Protein AF-A0A3Q0IV82-F1 (afdb_monomer_lite)

Secondary structure (DSSP, 8-state):
-HHHHHHHS-HHHHHHTTTTTS-HHHHHHHHHHHTTPPPP--BTTB-HHHHHHHHHHHHHHHHHTSTTHHHHS--S-HHHHHHHHHHHTT-

Foldseek 3Di:
DVVVCVVQDPPVLLVVQVPPNDDPQSSLQVLCVQLVHHQQDDDPVADPVRSVVVSSVSSVVSSVVPDSCCVRVPPDDPVRVVVVVVVVVVD

Sequence (91 aa):
MQELLSLLIDEESLTAYGWPHTPVETVIQSVISQCGHMPATESEEMSFADSLRENAKLLFSVVTDDAAIKQLLNNQTVDQVILHMLRLAKS

Radius of gyration: 15.94 Å; chains: 1; bounding box: 33×25×54 Å

pLDDT: mean 71.83, std 13.01, range [45.34, 90.0]

Organism: Diaphorina citri (NCBI:txid121845)

Structure (mmCIF, N/CA/C/O backbone):
data_AF-A0A3Q0IV82-F1
#
_entry.id   AF-A0A3Q0IV82-F1
#
loop_
_atom_site.group_PDB
_atom_site.id
_atom_site.type_symbol
_atom_site.label_atom_id
_atom_site.label_alt_id
_atom_site.label_comp_id
_atom_site.label_asym_id
_atom_site.label_entity_id
_atom_site.label_seq_id
_atom_site.pdbx_PDB_ins_code
_atom_site.Cartn_x
_atom_site.Cartn_y
_atom_site.Cartn_z
_atom_site.occupancy
_atom_site.B_iso_or_equiv
_atom_site.auth_seq_id
_atom_site.auth_comp_id
_atom_site.auth_asym_id
_atom_site.au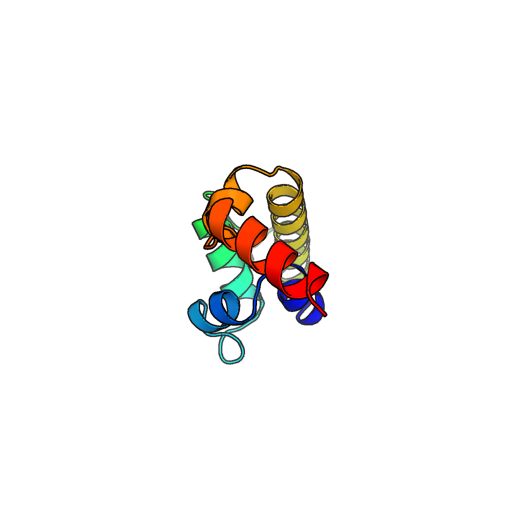th_atom_id
_atom_site.pdbx_PDB_model_num
ATOM 1 N N . MET A 1 1 ? 11.566 2.501 4.528 1.00 57.72 1 MET A N 1
ATOM 2 C CA . MET A 1 1 ? 10.308 1.942 3.976 1.00 57.72 1 MET A CA 1
ATOM 3 C C . MET A 1 1 ? 9.545 1.108 5.001 1.00 57.72 1 MET A C 1
ATOM 5 O O . MET A 1 1 ? 8.349 1.308 5.108 1.00 57.72 1 MET A O 1
ATOM 9 N N . GLN A 1 2 ? 10.202 0.251 5.794 1.00 64.19 2 GLN A N 1
ATOM 10 C CA . GLN A 1 2 ? 9.545 -0.445 6.916 1.00 64.19 2 GLN A CA 1
ATOM 11 C C . GLN A 1 2 ? 8.861 0.521 7.896 1.00 64.19 2 GLN A C 1
ATOM 13 O O . GLN A 1 2 ? 7.681 0.368 8.175 1.00 64.19 2 GLN A O 1
ATOM 18 N N . GLU A 1 3 ? 9.572 1.572 8.317 1.00 65.31 3 GLU A N 1
ATOM 19 C CA . GLU A 1 3 ? 9.020 2.607 9.206 1.00 65.31 3 GLU A CA 1
ATOM 20 C C . GLU A 1 3 ? 7.799 3.322 8.611 1.00 65.31 3 GLU A C 1
ATOM 22 O O . GLU A 1 3 ? 6.882 3.696 9.332 1.00 65.31 3 GLU A O 1
ATOM 27 N N . LEU A 1 4 ? 7.758 3.475 7.282 1.00 63.38 4 LEU A N 1
ATOM 28 C CA . LEU A 1 4 ? 6.627 4.093 6.597 1.00 63.38 4 LEU A CA 1
ATOM 29 C C . LEU A 1 4 ? 5.378 3.209 6.692 1.00 63.38 4 LEU A C 1
ATOM 31 O O . LEU A 1 4 ? 4.297 3.723 6.935 1.00 63.38 4 LEU A O 1
ATOM 35 N N . LEU A 1 5 ? 5.516 1.888 6.558 1.00 65.38 5 LEU A N 1
ATOM 36 C CA . LEU A 1 5 ? 4.380 0.980 6.722 1.00 65.38 5 LEU A CA 1
ATOM 37 C C . LEU A 1 5 ? 3.834 0.999 8.145 1.00 65.38 5 LEU A C 1
ATOM 39 O O . LEU A 1 5 ? 2.628 1.118 8.306 1.00 65.38 5 LEU A O 1
ATOM 43 N N . SER A 1 6 ? 4.703 0.979 9.159 1.00 66.00 6 SER A N 1
ATOM 44 C CA . SER A 1 6 ? 4.272 1.092 10.560 1.00 66.00 6 SER A CA 1
ATOM 45 C C . SER A 1 6 ? 3.662 2.453 10.914 1.00 66.00 6 SER A C 1
ATOM 47 O O . SER A 1 6 ? 2.996 2.574 11.935 1.00 66.00 6 SER A O 1
ATOM 49 N N . LEU A 1 7 ? 3.909 3.489 10.103 1.00 64.31 7 LEU A N 1
ATOM 50 C CA . LEU A 1 7 ? 3.288 4.808 10.258 1.00 64.31 7 LEU A CA 1
ATOM 51 C C . LEU A 1 7 ? 1.916 4.902 9.575 1.00 64.31 7 LEU A C 1
ATOM 53 O O . LEU A 1 7 ? 1.101 5.725 9.981 1.00 64.31 7 LEU A O 1
ATOM 57 N N . LEU A 1 8 ? 1.680 4.111 8.525 1.00 64.38 8 LEU A N 1
ATOM 58 C CA . LEU A 1 8 ? 0.484 4.206 7.680 1.00 64.38 8 LEU A CA 1
ATOM 59 C C . LEU A 1 8 ? -0.542 3.097 7.942 1.00 64.38 8 LEU A C 1
ATOM 61 O O . LEU A 1 8 ? -1.715 3.268 7.618 1.00 64.38 8 LEU A O 1
ATOM 65 N N . ILE A 1 9 ? -0.101 1.961 8.477 1.00 70.19 9 ILE A N 1
ATOM 66 C CA . ILE A 1 9 ? -0.895 0.746 8.650 1.00 70.19 9 ILE A CA 1
ATOM 67 C C . ILE A 1 9 ? -0.656 0.237 10.069 1.00 70.19 9 ILE A C 1
ATOM 69 O O . ILE A 1 9 ? 0.486 0.177 10.529 1.00 70.19 9 ILE A O 1
ATOM 73 N N . ASP A 1 10 ? -1.730 -0.115 10.769 1.00 69.69 10 ASP A N 1
ATOM 74 C CA . ASP A 1 10 ? -1.632 -0.676 12.110 1.00 69.69 10 ASP A CA 1
ATOM 75 C C . ASP A 1 10 ? -0.993 -2.077 12.101 1.00 69.69 10 ASP A C 1
ATOM 77 O O . ASP A 1 10 ? -0.930 -2.775 11.085 1.00 69.69 10 ASP A O 1
ATOM 81 N N . GLU A 1 11 ? -0.497 -2.489 13.264 1.00 73.25 11 GLU A N 1
ATOM 82 C CA . GLU A 1 11 ? 0.235 -3.745 13.419 1.00 73.25 11 GLU A CA 1
ATOM 83 C C . GLU A 1 11 ? -0.632 -4.984 13.135 1.00 73.25 11 GLU A C 1
ATOM 85 O O . GLU A 1 11 ? -0.133 -5.947 12.551 1.00 73.25 11 GLU A O 1
ATOM 90 N N . GLU A 1 12 ? -1.927 -4.966 13.474 1.00 73.00 12 GLU A N 1
ATOM 91 C CA . GLU A 1 12 ? -2.845 -6.088 13.228 1.00 73.00 12 GLU A CA 1
ATOM 92 C C . GLU A 1 12 ? -3.046 -6.295 11.721 1.00 73.00 12 GLU A C 1
ATOM 94 O O . GLU A 1 12 ? -2.860 -7.406 11.213 1.00 73.00 12 GLU A O 1
ATOM 99 N N . SER A 1 13 ? -3.309 -5.209 10.991 1.00 72.94 13 SER A N 1
ATOM 100 C CA . SER A 1 13 ? -3.416 -5.208 9.532 1.00 72.94 13 SER A CA 1
ATOM 101 C C . SER A 1 13 ? -2.114 -5.655 8.864 1.00 72.94 13 SER A C 1
ATOM 103 O O . SER A 1 13 ? -2.135 -6.515 7.983 1.00 72.94 13 SER A O 1
ATOM 105 N N . LEU A 1 14 ? -0.954 -5.149 9.300 1.00 73.75 14 LEU A N 1
ATOM 106 C CA . LEU A 1 14 ? 0.348 -5.582 8.771 1.00 73.75 14 LEU A CA 1
ATOM 107 C C . LEU A 1 14 ? 0.587 -7.081 8.983 1.00 73.75 14 LEU A C 1
ATOM 109 O O . LEU A 1 14 ? 1.066 -7.770 8.078 1.00 73.75 14 LEU A O 1
ATOM 113 N N . THR A 1 15 ? 0.216 -7.596 10.154 1.00 82.44 15 THR A N 1
ATOM 114 C CA . THR A 1 15 ? 0.344 -9.022 10.475 1.00 82.44 15 THR A CA 1
ATOM 115 C C . THR A 1 15 ? -0.576 -9.872 9.596 1.00 82.44 15 THR A C 1
ATOM 117 O O . THR A 1 15 ? -0.159 -10.929 9.120 1.00 82.44 15 THR A O 1
ATOM 120 N N . ALA A 1 16 ? -1.790 -9.395 9.297 1.00 81.06 16 ALA A N 1
ATOM 121 C CA . ALA A 1 16 ? -2.705 -10.054 8.362 1.00 81.06 16 ALA A CA 1
ATOM 122 C C . ALA A 1 16 ? -2.125 -10.157 6.936 1.00 81.06 16 ALA A C 1
ATOM 124 O O . ALA A 1 16 ? -2.397 -11.126 6.228 1.00 81.06 16 ALA A O 1
ATOM 125 N N . TYR A 1 17 ? -1.260 -9.216 6.546 1.00 80.56 17 TYR A N 1
ATOM 126 C CA . TYR A 1 17 ? -0.491 -9.256 5.297 1.00 80.56 17 TYR A CA 1
ATOM 127 C C . TYR A 1 17 ? 0.805 -10.080 5.367 1.00 80.56 17 TYR A C 1
ATOM 129 O O . TYR A 1 17 ? 1.581 -10.106 4.411 1.00 80.56 17 TYR A O 1
ATOM 137 N N . GLY A 1 18 ? 1.058 -10.766 6.482 1.00 82.50 18 GLY A N 1
ATOM 138 C CA . GLY A 1 18 ? 2.228 -11.620 6.665 1.00 82.50 18 GLY A CA 1
ATOM 139 C C . GLY A 1 18 ? 3.513 -10.861 7.004 1.00 82.50 18 GLY A C 1
ATOM 140 O O . GLY A 1 18 ? 4.600 -11.439 6.908 1.00 82.50 18 GLY A O 1
ATOM 141 N N . TRP A 1 19 ? 3.428 -9.586 7.394 1.00 83.06 19 TRP A N 1
ATOM 142 C CA . TRP A 1 19 ? 4.555 -8.860 7.983 1.00 83.06 19 TRP A CA 1
ATOM 143 C C . TRP A 1 19 ? 4.944 -9.484 9.339 1.00 83.06 19 TRP A C 1
ATOM 145 O O . TRP A 1 19 ? 4.050 -9.893 10.079 1.00 83.06 19 TRP A O 1
ATOM 155 N N . PRO A 1 20 ? 6.238 -9.577 9.712 1.00 86.12 20 PRO A N 1
ATOM 156 C CA . PRO A 1 20 ? 7.446 -9.159 8.989 1.00 86.12 20 PRO A CA 1
ATOM 157 C C . PRO A 1 20 ? 8.080 -10.255 8.114 1.00 86.12 20 PRO A C 1
ATOM 159 O O . PRO A 1 20 ? 9.174 -10.069 7.587 1.00 86.12 20 PRO A O 1
ATOM 162 N N . HIS A 1 21 ? 7.434 -11.414 7.975 1.00 88.12 21 HIS A N 1
ATOM 163 C CA . HIS A 1 21 ? 7.976 -12.556 7.228 1.00 88.12 21 HIS A CA 1
ATOM 164 C C . HIS A 1 21 ? 7.820 -12.423 5.706 1.00 88.12 21 HIS A C 1
ATOM 166 O O . HIS A 1 21 ? 8.487 -13.127 4.950 1.00 88.12 21 HIS A O 1
ATOM 172 N N . THR A 1 22 ? 6.956 -11.511 5.268 1.00 85.00 22 THR A N 1
ATOM 173 C CA . THR A 1 22 ? 6.678 -11.203 3.865 1.00 85.00 22 THR A CA 1
ATOM 174 C C . THR A 1 22 ? 7.467 -9.966 3.427 1.00 85.00 22 THR A C 1
ATOM 176 O O . THR A 1 22 ? 7.557 -9.002 4.196 1.00 85.00 22 THR A O 1
ATOM 179 N N . PRO A 1 23 ? 8.033 -9.943 2.203 1.00 85.50 23 PRO A N 1
ATOM 180 C CA . PRO A 1 23 ? 8.729 -8.771 1.692 1.00 85.50 23 PRO A CA 1
ATOM 181 C C . PRO A 1 23 ? 7.852 -7.520 1.726 1.00 85.50 23 PRO A C 1
ATOM 183 O O . PRO A 1 23 ? 6.670 -7.545 1.388 1.00 85.50 23 PRO A O 1
ATOM 186 N N . VAL A 1 24 ? 8.475 -6.399 2.086 1.00 80.56 24 VAL A N 1
ATOM 187 C CA . VAL A 1 24 ? 7.825 -5.085 2.193 1.00 80.56 24 VAL A CA 1
ATOM 188 C C . VAL A 1 24 ? 7.088 -4.688 0.907 1.00 80.56 24 VAL A C 1
ATOM 190 O O . VAL A 1 24 ? 6.012 -4.106 0.965 1.00 80.56 24 VAL A O 1
ATOM 193 N N . GLU A 1 25 ? 7.643 -5.045 -0.252 1.00 82.94 25 GLU A N 1
ATOM 194 C CA . GLU A 1 25 ? 7.034 -4.819 -1.562 1.00 82.94 25 GLU A CA 1
ATOM 195 C C . GLU A 1 25 ? 5.708 -5.575 -1.698 1.00 82.94 25 GLU A C 1
ATOM 197 O O . GLU A 1 25 ? 4.691 -4.980 -2.042 1.00 82.94 25 GLU A O 1
ATOM 202 N N . THR A 1 26 ? 5.697 -6.868 -1.378 1.00 84.88 26 THR A N 1
ATOM 203 C CA . THR A 1 26 ? 4.509 -7.721 -1.480 1.00 84.88 26 THR A CA 1
ATOM 204 C C . THR A 1 26 ? 3.392 -7.241 -0.552 1.00 84.88 26 THR A C 1
ATOM 206 O O . THR A 1 26 ? 2.225 -7.226 -0.947 1.00 84.88 26 THR A O 1
ATOM 209 N N . VAL A 1 27 ? 3.737 -6.783 0.657 1.00 84.94 27 VAL A N 1
ATOM 210 C CA . VAL A 1 27 ? 2.770 -6.172 1.586 1.00 84.94 27 VAL A CA 1
ATOM 211 C C . VAL A 1 27 ? 2.167 -4.905 0.976 1.00 84.94 27 VAL A C 1
ATOM 213 O O . VAL A 1 27 ? 0.948 -4.768 0.927 1.00 84.94 27 VAL A O 1
ATOM 216 N N . ILE A 1 28 ? 3.001 -4.012 0.434 1.00 81.94 28 ILE A N 1
ATOM 217 C CA . ILE A 1 28 ? 2.553 -2.775 -0.220 1.00 81.94 28 ILE A CA 1
ATOM 218 C C . ILE A 1 28 ? 1.610 -3.067 -1.392 1.00 81.94 28 ILE A C 1
ATOM 220 O O . ILE A 1 28 ? 0.544 -2.461 -1.489 1.00 81.94 28 ILE A O 1
ATOM 224 N N . GLN A 1 29 ? 1.975 -4.005 -2.266 1.00 86.81 29 GLN A N 1
ATOM 225 C CA . GLN A 1 29 ? 1.155 -4.382 -3.418 1.00 86.81 29 GLN A CA 1
ATOM 226 C C . GLN A 1 29 ? -0.210 -4.933 -2.987 1.00 86.81 29 GLN A C 1
ATOM 228 O O . GLN A 1 29 ? -1.231 -4.608 -3.598 1.00 86.81 29 GLN A O 1
ATOM 233 N N . SER A 1 30 ? -0.233 -5.725 -1.913 1.00 84.25 30 SER A N 1
ATOM 234 C CA . SER A 1 30 ? -1.459 -6.307 -1.362 1.00 84.25 30 SER A CA 1
ATOM 235 C C . SER A 1 30 ? -2.385 -5.231 -0.789 1.00 84.25 30 SER A C 1
ATOM 237 O O . SER A 1 30 ? -3.576 -5.231 -1.091 1.00 84.25 30 SER A O 1
ATOM 239 N N . VAL A 1 31 ? -1.828 -4.263 -0.055 1.00 77.88 31 VAL A N 1
ATOM 240 C CA . VAL A 1 31 ? -2.575 -3.122 0.501 1.00 77.88 31 VAL A CA 1
ATOM 241 C C . VAL A 1 31 ? -3.152 -2.243 -0.609 1.00 77.88 31 VAL A C 1
ATOM 243 O O . VAL A 1 31 ? -4.339 -1.928 -0.591 1.00 77.88 31 VAL A O 1
ATOM 246 N N . ILE A 1 32 ? -2.343 -1.887 -1.613 1.00 81.06 32 ILE A N 1
ATOM 247 C CA . ILE A 1 32 ? -2.794 -1.100 -2.775 1.00 81.06 32 ILE A CA 1
ATOM 248 C C . ILE A 1 32 ? -3.944 -1.817 -3.496 1.00 81.06 32 ILE A C 1
ATOM 250 O O . ILE A 1 32 ? -4.955 -1.190 -3.820 1.00 81.06 32 ILE A O 1
ATOM 254 N N . SER A 1 33 ? -3.818 -3.134 -3.682 1.00 84.69 33 SER A N 1
ATOM 255 C CA . SER A 1 33 ? -4.850 -3.959 -4.314 1.00 84.69 33 SER A CA 1
ATOM 256 C C . SER A 1 33 ? -6.135 -4.017 -3.484 1.00 84.69 33 SER A C 1
ATOM 258 O O . SER A 1 33 ? -7.223 -3.915 -4.048 1.00 84.69 33 SER A O 1
ATOM 260 N N . GLN A 1 34 ? -6.040 -4.125 -2.151 1.00 79.19 34 GLN A N 1
ATOM 261 C CA . GLN A 1 34 ? -7.213 -4.101 -1.266 1.00 79.19 34 GLN A CA 1
ATOM 262 C C . GLN A 1 34 ? -7.932 -2.745 -1.311 1.00 79.19 34 GLN A C 1
ATOM 264 O O . GLN A 1 34 ? -9.158 -2.697 -1.243 1.00 79.19 34 GLN A O 1
ATOM 269 N N . CYS A 1 35 ? -7.191 -1.654 -1.510 1.00 75.06 35 CYS A N 1
ATOM 270 C CA . CYS A 1 35 ? -7.754 -0.322 -1.728 1.00 75.06 35 CYS A CA 1
ATOM 271 C C . CYS A 1 35 ? -8.368 -0.131 -3.132 1.00 75.06 35 CYS A C 1
ATOM 273 O O . CYS A 1 35 ? -8.869 0.950 -3.426 1.00 75.06 35 CYS A O 1
ATOM 275 N N . GLY A 1 36 ? -8.341 -1.149 -4.002 1.00 79.62 36 GLY A N 1
ATOM 276 C CA . GLY A 1 36 ? -8.921 -1.103 -5.349 1.00 79.62 36 GLY A CA 1
ATOM 277 C C . GLY A 1 36 ? -8.025 -0.453 -6.408 1.00 79.62 36 GLY A C 1
ATOM 278 O O . GLY A 1 36 ? -8.493 -0.159 -7.508 1.00 79.62 36 GLY A O 1
ATOM 279 N N . HIS A 1 37 ? -6.746 -0.233 -6.097 1.00 84.50 37 HIS A N 1
ATOM 280 C CA . HIS A 1 37 ? -5.766 0.329 -7.021 1.00 84.50 37 HIS A CA 1
ATOM 281 C C . HIS A 1 37 ? -4.856 -0.765 -7.590 1.00 84.50 37 HIS A C 1
ATOM 283 O O . HIS A 1 37 ? -4.664 -1.818 -6.987 1.00 84.50 37 HIS A O 1
ATOM 289 N N . MET A 1 38 ? -4.273 -0.513 -8.762 1.00 89.25 38 MET A N 1
ATOM 290 C CA . MET A 1 38 ? -3.306 -1.427 -9.367 1.00 89.25 38 MET A CA 1
ATOM 291 C C . MET A 1 38 ? -1.891 -1.047 -8.908 1.00 89.25 38 MET A C 1
ATOM 293 O O . MET A 1 38 ? -1.474 0.087 -9.154 1.00 89.25 38 MET A O 1
ATOM 297 N N . PRO A 1 39 ? -1.150 -1.945 -8.238 1.00 89.75 39 PRO A N 1
ATOM 298 C CA . PRO A 1 39 ? 0.215 -1.649 -7.833 1.00 89.75 39 PRO A CA 1
ATOM 299 C C . PRO A 1 39 ? 1.162 -1.579 -9.034 1.00 89.75 39 PRO A C 1
ATOM 301 O O . PRO A 1 39 ? 1.038 -2.336 -9.999 1.00 89.75 39 PRO A O 1
ATOM 304 N N . ALA A 1 40 ? 2.15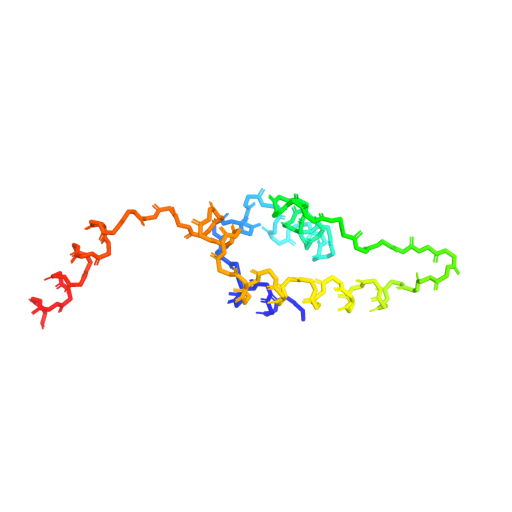4 -0.699 -8.938 1.00 90.00 40 ALA A N 1
ATOM 305 C CA . ALA A 1 40 ? 3.304 -0.697 -9.824 1.00 90.00 40 ALA A CA 1
ATOM 306 C C . ALA A 1 40 ? 4.127 -1.973 -9.598 1.00 90.00 40 ALA A C 1
ATOM 308 O O . ALA A 1 40 ? 4.381 -2.382 -8.460 1.00 90.00 40 ALA A O 1
ATOM 309 N N . THR A 1 41 ? 4.552 -2.593 -10.692 1.00 86.38 41 THR A N 1
ATOM 310 C CA . THR A 1 41 ? 5.356 -3.819 -10.697 1.00 86.38 41 THR A CA 1
ATOM 311 C C . THR A 1 41 ? 6.614 -3.594 -11.524 1.00 86.38 41 THR A C 1
ATOM 313 O O . THR A 1 41 ? 6.644 -2.727 -12.399 1.00 86.38 41 THR A O 1
ATOM 316 N N . GLU A 1 42 ? 7.676 -4.333 -11.207 1.00 84.31 42 GLU A N 1
ATOM 317 C CA . GLU A 1 42 ? 8.893 -4.319 -12.018 1.00 84.31 42 GLU A CA 1
ATOM 318 C C . GLU A 1 42 ? 8.582 -4.806 -13.441 1.00 84.31 42 GLU A C 1
ATOM 320 O O . GLU A 1 42 ? 7.836 -5.766 -13.645 1.00 84.31 42 GLU A O 1
ATOM 325 N N . SER A 1 43 ? 9.141 -4.118 -14.433 1.00 83.81 43 SER A N 1
ATOM 326 C CA . SER A 1 43 ? 8.986 -4.450 -15.850 1.00 83.81 43 SER A CA 1
ATOM 327 C C . SER A 1 43 ? 10.244 -4.056 -16.620 1.00 83.81 43 SER A C 1
ATOM 329 O O . SER A 1 43 ? 11.136 -3.415 -16.068 1.00 83.81 43 SER A O 1
ATOM 331 N N . GLU A 1 44 ? 10.320 -4.397 -17.908 1.00 79.62 44 GLU A N 1
ATOM 332 C CA . GLU A 1 44 ? 11.459 -4.017 -18.762 1.00 79.62 44 GLU A CA 1
ATOM 333 C C . GLU A 1 44 ? 11.698 -2.493 -18.808 1.00 79.62 44 GLU A C 1
ATOM 335 O O . GLU A 1 44 ? 12.819 -2.048 -19.047 1.00 79.62 44 GLU A O 1
ATOM 340 N N . GLU A 1 45 ? 10.664 -1.692 -18.527 1.00 84.06 45 GLU A N 1
ATOM 341 C CA . GLU A 1 45 ? 10.700 -0.226 -18.542 1.00 84.06 45 GLU A CA 1
ATOM 342 C C . GLU A 1 45 ? 10.787 0.406 -17.140 1.00 84.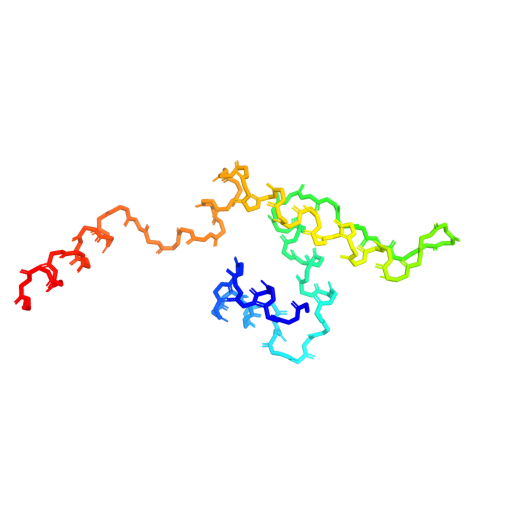06 45 GLU A C 1
ATOM 344 O O . GLU A 1 45 ? 10.965 1.620 -17.022 1.00 84.06 45 GLU A O 1
ATOM 349 N N . MET A 1 46 ? 10.662 -0.384 -16.066 1.00 82.44 46 MET A N 1
ATOM 350 C CA . MET A 1 46 ? 10.567 0.125 -14.696 1.00 82.44 46 MET A CA 1
ATOM 351 C C . MET A 1 46 ? 11.406 -0.707 -13.735 1.00 82.44 46 MET A C 1
ATOM 353 O O . MET A 1 46 ? 11.102 -1.872 -13.480 1.00 82.44 46 MET A O 1
ATOM 357 N N . SER A 1 47 ? 12.419 -0.072 -13.142 1.00 89.06 47 SER A N 1
ATOM 358 C CA . SER A 1 47 ? 13.251 -0.716 -12.130 1.00 89.06 47 SER A CA 1
ATOM 359 C C . SER A 1 47 ? 12.466 -0.993 -10.846 1.00 89.06 47 SER A C 1
ATOM 361 O O . SER A 1 47 ? 11.547 -0.252 -10.489 1.00 89.06 47 SER A O 1
ATOM 363 N N . PHE A 1 48 ? 12.896 -2.001 -10.089 1.00 81.19 48 PHE A N 1
ATOM 364 C CA . PHE A 1 48 ? 12.384 -2.287 -8.746 1.00 81.19 48 PHE A CA 1
ATOM 365 C C . PHE A 1 48 ? 12.358 -1.059 -7.811 1.00 81.19 48 PHE A C 1
ATOM 367 O O . PHE A 1 48 ? 11.430 -0.856 -7.029 1.00 81.19 48 PHE A O 1
ATOM 374 N N . ALA A 1 49 ? 13.381 -0.202 -7.878 1.00 80.94 49 ALA A N 1
ATOM 375 C CA . ALA A 1 49 ? 13.439 0.993 -7.039 1.00 80.94 49 ALA A CA 1
ATOM 376 C C . ALA A 1 49 ? 12.390 2.040 -7.449 1.00 80.94 49 ALA A C 1
ATOM 378 O O . ALA A 1 49 ? 11.869 2.766 -6.597 1.00 80.94 49 ALA A O 1
ATOM 379 N N . ASP A 1 50 ? 12.077 2.117 -8.742 1.00 84.06 50 ASP A N 1
ATOM 380 C CA . ASP A 1 50 ? 11.072 3.034 -9.269 1.00 84.06 50 ASP A CA 1
ATOM 381 C C . ASP A 1 50 ? 9.655 2.519 -9.002 1.00 84.06 50 ASP A C 1
ATOM 383 O O . ASP A 1 50 ? 8.817 3.305 -8.559 1.00 84.06 50 ASP A O 1
ATOM 387 N N . SER A 1 51 ? 9.408 1.209 -9.135 1.00 87.31 51 SER A N 1
ATOM 388 C CA . SER A 1 51 ? 8.114 0.6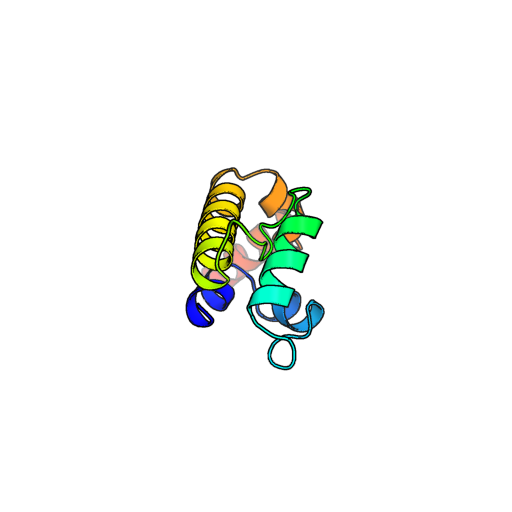03 -8.790 1.00 87.31 51 SER A CA 1
ATOM 389 C C . SER A 1 51 ? 7.783 0.792 -7.306 1.00 87.31 51 SER A C 1
ATOM 391 O O . SER A 1 51 ? 6.670 1.192 -6.959 1.00 87.31 51 SER A O 1
ATOM 393 N N . LEU A 1 52 ? 8.765 0.620 -6.414 1.00 82.75 52 LEU A N 1
ATOM 394 C CA . LEU A 1 52 ? 8.602 0.906 -4.988 1.00 82.75 52 LEU A CA 1
ATOM 395 C C . LEU A 1 52 ? 8.301 2.379 -4.709 1.00 82.75 52 LEU A C 1
ATOM 397 O O . LEU A 1 52 ? 7.478 2.686 -3.842 1.00 82.75 52 LEU A O 1
ATOM 401 N N . ARG A 1 53 ? 8.947 3.301 -5.431 1.00 83.88 53 ARG A N 1
ATOM 402 C CA . ARG A 1 53 ? 8.700 4.737 -5.269 1.00 83.88 53 ARG A CA 1
ATOM 403 C C . ARG A 1 53 ? 7.291 5.113 -5.727 1.00 83.88 53 ARG A C 1
ATOM 405 O O . ARG A 1 53 ? 6.630 5.880 -5.030 1.00 83.88 53 ARG A O 1
ATOM 412 N N . GLU A 1 54 ? 6.825 4.571 -6.849 1.00 85.62 54 GLU A N 1
ATOM 413 C CA . GLU A 1 54 ? 5.457 4.791 -7.334 1.00 85.62 54 GLU A CA 1
ATOM 414 C C . GLU A 1 54 ? 4.414 4.187 -6.394 1.00 85.62 54 GLU A C 1
ATOM 416 O O . GLU A 1 54 ? 3.447 4.855 -6.031 1.00 85.62 54 GLU A O 1
ATOM 421 N N . ASN A 1 55 ? 4.653 2.980 -5.885 1.00 84.31 55 ASN A N 1
ATOM 422 C CA . ASN A 1 55 ? 3.775 2.365 -4.895 1.00 84.31 55 ASN A CA 1
ATOM 423 C C . ASN A 1 55 ? 3.707 3.160 -3.584 1.00 84.31 55 ASN A C 1
ATOM 425 O O . ASN A 1 55 ? 2.633 3.300 -3.002 1.00 84.31 55 ASN A O 1
ATOM 429 N N . ALA A 1 56 ? 4.823 3.738 -3.130 1.00 80.88 56 ALA A N 1
ATOM 430 C CA . ALA A 1 56 ? 4.816 4.627 -1.973 1.00 80.88 56 ALA A CA 1
ATOM 431 C C . ALA A 1 56 ? 3.979 5.892 -2.232 1.00 80.88 56 ALA A C 1
ATOM 433 O O . ALA A 1 56 ? 3.199 6.286 -1.367 1.00 80.88 56 ALA A O 1
ATOM 434 N N . LYS A 1 57 ? 4.082 6.506 -3.422 1.00 81.62 57 LYS A N 1
ATOM 435 C CA . LYS A 1 57 ? 3.232 7.648 -3.811 1.00 81.62 57 LYS A CA 1
ATOM 436 C C . LYS A 1 57 ? 1.750 7.272 -3.835 1.00 81.62 57 LYS A C 1
ATOM 438 O O . LYS A 1 57 ? 0.935 8.034 -3.324 1.00 81.62 57 LYS A O 1
ATOM 443 N N . LEU A 1 58 ? 1.413 6.105 -4.389 1.00 79.81 58 LEU A N 1
ATOM 444 C CA . LEU A 1 58 ? 0.045 5.585 -4.411 1.00 79.81 58 LEU A CA 1
ATOM 445 C C . LEU A 1 58 ? -0.493 5.379 -2.997 1.00 79.81 58 LEU A C 1
ATOM 447 O O . LEU A 1 58 ? -1.583 5.854 -2.700 1.00 79.81 58 LEU A O 1
ATOM 451 N N . LEU A 1 59 ? 0.284 4.758 -2.106 1.00 75.31 59 LEU A N 1
ATOM 452 C CA . LEU A 1 59 ? -0.096 4.616 -0.700 1.00 75.31 59 LEU A CA 1
ATOM 453 C C . LEU A 1 59 ? -0.334 5.970 -0.034 1.00 75.31 59 LEU A C 1
ATOM 455 O O . LEU A 1 59 ? -1.354 6.141 0.622 1.00 75.31 59 LEU A O 1
ATOM 459 N N . PHE A 1 60 ? 0.554 6.947 -0.236 1.00 72.56 60 PHE A N 1
ATOM 460 C CA . PHE A 1 60 ? 0.343 8.299 0.284 1.00 72.56 60 PHE A CA 1
ATOM 461 C C . PHE A 1 60 ? -0.942 8.929 -0.259 1.00 72.56 60 PHE A C 1
ATOM 463 O O . PHE A 1 60 ? -1.705 9.477 0.528 1.00 72.56 60 PHE A O 1
ATOM 470 N N . SER A 1 61 ? -1.206 8.806 -1.563 1.00 70.44 61 SER A N 1
ATOM 471 C CA . SER A 1 61 ? -2.427 9.320 -2.192 1.00 70.44 61 SER A CA 1
ATOM 472 C C . SER A 1 61 ? -3.676 8.681 -1.593 1.00 70.44 61 SER A C 1
ATOM 474 O O . SER A 1 61 ? -4.598 9.394 -1.212 1.00 70.44 61 SER A O 1
ATOM 476 N N . VAL A 1 62 ? -3.685 7.351 -1.460 1.00 67.00 62 VAL A N 1
ATOM 477 C CA . VAL A 1 62 ? -4.787 6.583 -0.867 1.00 67.00 62 VAL A CA 1
ATOM 478 C C . VAL A 1 62 ? -5.019 7.008 0.581 1.00 67.00 62 VAL A C 1
ATOM 480 O O . VAL A 1 62 ? -6.164 7.228 0.963 1.00 67.00 62 VAL A O 1
ATOM 483 N N . VA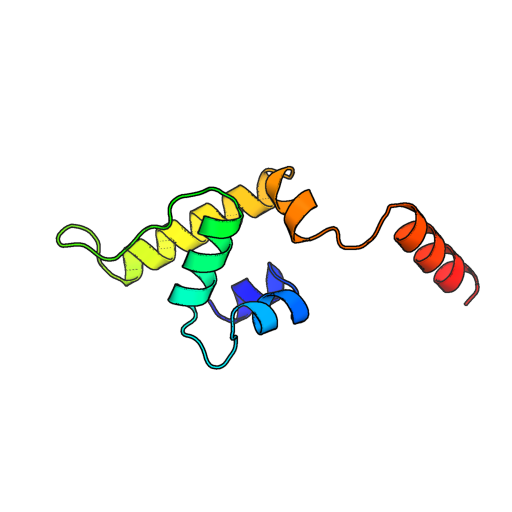L A 1 63 ? -3.944 7.197 1.357 1.00 63.50 63 VAL A N 1
ATOM 484 C CA . VAL A 1 63 ? -3.984 7.699 2.742 1.00 63.50 63 VAL A CA 1
ATOM 485 C C . VAL A 1 63 ? -4.583 9.100 2.828 1.00 63.50 63 VAL A C 1
ATOM 487 O O . VAL A 1 63 ? -5.365 9.375 3.736 1.00 63.50 63 VAL A O 1
ATOM 490 N N . THR A 1 64 ? -4.261 9.979 1.881 1.00 61.22 64 THR A N 1
ATOM 491 C CA . THR A 1 64 ? -4.765 11.358 1.871 1.00 61.22 64 THR A CA 1
ATOM 492 C C . THR A 1 64 ? -6.189 11.525 1.329 1.00 61.22 64 THR A C 1
ATOM 494 O O . THR A 1 64 ? -6.809 12.530 1.660 1.00 61.22 64 THR A O 1
ATOM 497 N N . ASP A 1 65 ? -6.726 10.580 0.542 1.00 58.72 65 ASP A N 1
ATOM 498 C CA . ASP A 1 65 ? -8.032 10.717 -0.147 1.00 58.72 65 ASP A CA 1
ATOM 499 C C . ASP A 1 65 ? -9.241 10.125 0.626 1.00 58.72 65 ASP A C 1
ATOM 501 O O . ASP A 1 65 ? -10.357 10.052 0.114 1.00 58.72 65 ASP A O 1
ATOM 505 N N . ASP A 1 66 ? -9.038 9.740 1.893 1.00 51.31 66 ASP A N 1
ATOM 506 C CA . ASP A 1 66 ? -10.040 9.574 2.972 1.00 51.31 66 ASP A CA 1
ATOM 507 C C . ASP A 1 66 ? -11.131 8.466 2.809 1.00 51.31 66 ASP A C 1
ATOM 509 O O . ASP A 1 66 ? -11.547 7.860 3.797 1.00 51.31 66 ASP A O 1
ATOM 513 N N . ALA A 1 67 ? -11.580 8.090 1.604 1.00 51.81 67 ALA A N 1
ATOM 514 C CA . ALA A 1 67 ? -12.701 7.149 1.424 1.00 51.81 67 ALA A CA 1
ATOM 515 C C . ALA A 1 67 ? -12.313 5.655 1.500 1.00 51.81 67 ALA A C 1
ATOM 517 O O . ALA A 1 67 ? -13.008 4.874 2.151 1.00 51.81 67 ALA A O 1
ATOM 518 N N . ALA A 1 68 ? -11.204 5.249 0.872 1.00 50.62 68 ALA A N 1
ATOM 519 C CA . ALA A 1 68 ? -10.733 3.854 0.885 1.00 50.62 68 ALA A CA 1
ATOM 520 C C . ALA A 1 68 ? -10.115 3.470 2.244 1.00 50.62 68 ALA A C 1
ATOM 522 O O . ALA A 1 68 ? -10.317 2.375 2.765 1.00 50.62 68 ALA A O 1
ATOM 523 N N . ILE A 1 69 ? -9.446 4.435 2.874 1.00 50.41 69 ILE A N 1
ATOM 524 C CA . ILE A 1 69 ? -8.830 4.332 4.200 1.00 50.41 69 ILE A CA 1
ATOM 525 C C . ILE A 1 69 ? -9.874 4.157 5.300 1.00 50.41 69 ILE A C 1
ATOM 527 O O . ILE A 1 69 ? -9.674 3.357 6.204 1.00 50.41 69 ILE A O 1
ATOM 531 N N . LYS A 1 70 ? -11.022 4.840 5.220 1.00 49.41 70 LYS A N 1
ATOM 532 C CA . LYS A 1 70 ? -12.132 4.645 6.167 1.00 49.41 70 LYS A CA 1
ATOM 533 C C . LYS A 1 70 ? -12.741 3.244 6.122 1.00 49.41 70 LYS A C 1
ATOM 535 O O . LYS A 1 70 ? -13.413 2.877 7.074 1.00 49.41 70 LYS A O 1
ATOM 540 N N . GLN A 1 71 ? -12.552 2.467 5.058 1.00 49.25 71 GLN A N 1
ATOM 541 C CA . GLN A 1 71 ? -12.976 1.062 5.037 1.00 49.25 71 GLN A CA 1
ATOM 542 C C . GLN A 1 71 ? -11.876 0.106 5.506 1.00 49.25 71 GLN A C 1
ATOM 544 O O . GLN A 1 71 ? -12.196 -0.937 6.065 1.00 49.25 71 GLN A O 1
ATOM 549 N N . LEU A 1 72 ? -10.604 0.475 5.324 1.00 48.34 72 LEU A N 1
ATOM 550 C CA . LEU A 1 72 ? -9.450 -0.324 5.743 1.00 48.34 72 LEU A CA 1
ATOM 551 C C . LEU A 1 72 ? -9.063 -0.113 7.222 1.00 48.34 72 LEU A C 1
ATOM 553 O O . LEU A 1 72 ? -8.703 -1.066 7.897 1.00 48.34 72 LEU A O 1
ATOM 557 N N . LEU A 1 73 ? -9.138 1.128 7.724 1.00 50.12 73 LEU A N 1
ATOM 558 C CA . LEU A 1 73 ? -8.663 1.554 9.053 1.00 50.12 73 LEU A CA 1
ATOM 559 C C . LEU A 1 73 ? -9.778 1.708 10.102 1.00 50.12 73 LEU A C 1
ATOM 561 O O . LEU A 1 73 ? -9.491 1.920 11.279 1.00 50.12 73 LEU A O 1
ATOM 565 N N . ASN A 1 74 ? -11.056 1.640 9.713 1.00 48.31 74 ASN A N 1
ATOM 566 C CA . ASN A 1 74 ? -12.175 1.886 10.626 1.00 48.31 74 ASN A CA 1
ATOM 567 C C . ASN A 1 74 ? -12.784 0.577 11.143 1.00 48.31 74 ASN A C 1
ATOM 569 O O . ASN A 1 74 ? -13.927 0.246 10.838 1.00 48.31 74 ASN A O 1
ATOM 573 N N . ASN A 1 75 ? -12.040 -0.148 11.980 1.00 54.84 75 ASN A N 1
ATOM 574 C CA . ASN A 1 75 ? -12.617 -1.216 12.806 1.00 54.84 75 ASN A CA 1
ATOM 575 C C . ASN A 1 75 ? -13.259 -0.689 14.102 1.00 54.84 75 ASN A C 1
ATOM 577 O O . ASN A 1 75 ? -13.642 -1.477 14.967 1.00 54.84 75 ASN A O 1
ATOM 581 N N . GLN A 1 76 ? -13.422 0.633 14.241 1.00 50.91 76 GLN A N 1
ATOM 582 C CA . GLN A 1 76 ? -14.121 1.227 15.373 1.00 50.91 76 GLN A CA 1
ATOM 583 C C . GLN A 1 76 ? -15.234 2.168 14.927 1.00 50.91 76 GLN A C 1
ATOM 585 O O . GLN A 1 76 ? -15.015 3.205 14.314 1.00 50.91 76 GLN A O 1
ATOM 590 N N . THR A 1 77 ? -16.470 1.828 15.282 1.00 68.81 77 THR A N 1
ATOM 591 C CA . THR A 1 77 ? -17.607 2.737 15.106 1.00 68.81 77 THR A CA 1
ATOM 592 C C . THR A 1 77 ? -17.386 4.021 15.910 1.00 68.81 77 THR A C 1
ATOM 594 O O . THR A 1 77 ? -16.749 3.986 16.963 1.00 68.81 77 THR A O 1
ATOM 597 N N . VAL A 1 78 ? -17.992 5.136 15.488 1.00 52.78 78 VAL A N 1
ATOM 598 C CA . VAL A 1 78 ? -17.977 6.423 16.221 1.00 52.78 78 VAL A CA 1
ATOM 599 C C . VAL A 1 78 ? -18.271 6.242 17.723 1.00 52.78 78 VAL A C 1
ATOM 601 O O . VAL A 1 78 ? -17.613 6.858 18.559 1.00 52.78 78 VAL A O 1
ATOM 604 N N . ASP A 1 79 ? -19.167 5.318 18.082 1.00 50.91 79 ASP A N 1
ATOM 605 C CA . ASP A 1 79 ? -19.482 4.970 19.475 1.00 50.91 79 ASP A CA 1
ATOM 606 C C . ASP A 1 79 ? -18.286 4.448 20.293 1.00 50.91 79 ASP A C 1
ATOM 608 O O . ASP A 1 79 ? -18.169 4.741 21.484 1.00 50.91 79 ASP A O 1
ATOM 612 N N . GLN A 1 80 ? -17.371 3.696 19.676 1.00 57.16 80 GLN A N 1
ATOM 613 C CA . GLN A 1 80 ? -16.195 3.138 20.351 1.00 57.16 80 GLN A CA 1
ATOM 614 C C . GLN A 1 80 ? -15.151 4.225 20.641 1.00 57.16 80 GLN A C 1
ATOM 616 O O . GLN A 1 80 ? -14.561 4.237 21.725 1.00 57.16 80 GLN A O 1
ATOM 621 N N . VAL A 1 81 ? -15.006 5.195 19.733 1.00 55.72 81 VAL A N 1
ATOM 622 C CA . VAL A 1 81 ? -14.153 6.379 19.923 1.00 55.72 81 VAL A CA 1
ATOM 623 C C . VAL A 1 81 ? -14.700 7.270 21.043 1.00 55.72 81 VAL A C 1
ATOM 625 O O . VAL A 1 81 ? -13.946 7.687 21.925 1.00 55.72 81 VAL A O 1
ATOM 628 N N . ILE A 1 82 ? -16.018 7.501 21.075 1.00 66.88 82 ILE A N 1
ATOM 629 C CA . ILE A 1 82 ? -16.680 8.265 22.147 1.00 66.88 82 ILE A CA 1
ATOM 630 C C . ILE A 1 82 ? -16.447 7.595 23.507 1.00 66.88 82 ILE A C 1
ATOM 632 O O . ILE A 1 82 ? -16.053 8.255 24.470 1.00 66.88 82 ILE A O 1
ATOM 636 N N . LEU A 1 83 ? -16.635 6.275 23.593 1.00 64.81 83 LEU A N 1
ATOM 637 C CA . LEU A 1 83 ? -16.3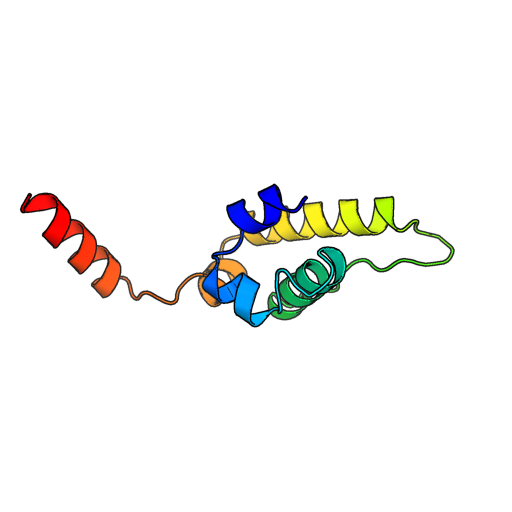94 5.504 24.817 1.00 64.81 83 LEU A CA 1
ATOM 638 C C . LEU A 1 83 ? -14.945 5.601 25.302 1.00 64.81 83 LEU A C 1
ATOM 640 O O . LEU A 1 83 ? -14.710 5.705 26.508 1.00 64.81 83 LEU A O 1
ATOM 644 N N . HIS A 1 84 ? -13.981 5.572 24.385 1.00 56.84 84 HIS A N 1
ATOM 645 C CA . HIS A 1 84 ? -12.570 5.715 24.721 1.00 56.84 84 HIS A CA 1
ATOM 646 C C . HIS A 1 84 ? -12.262 7.110 25.285 1.00 56.84 84 HIS A C 1
ATOM 648 O O . HIS A 1 84 ? -11.675 7.220 26.364 1.00 56.84 84 HIS A O 1
ATOM 654 N N . MET A 1 85 ? -12.749 8.173 24.633 1.00 64.12 85 MET A N 1
ATOM 655 C CA . MET A 1 85 ? -12.582 9.549 25.119 1.00 64.12 85 MET A CA 1
ATOM 656 C C . MET A 1 85 ? -13.232 9.771 26.493 1.00 64.12 85 MET A C 1
ATOM 658 O O . MET A 1 85 ? -12.638 10.409 27.362 1.00 64.12 85 MET A O 1
ATOM 662 N N . LEU A 1 86 ? -14.413 9.192 26.736 1.00 68.94 86 LEU A N 1
ATOM 663 C CA . LEU A 1 86 ? -15.097 9.278 28.032 1.00 68.94 86 LEU A CA 1
ATOM 664 C C . LEU A 1 86 ? -14.335 8.584 29.172 1.00 68.94 86 LEU A C 1
ATOM 666 O O . LEU A 1 86 ? -14.459 8.999 30.324 1.00 68.94 86 LEU A O 1
ATOM 670 N N . ARG A 1 87 ? -13.565 7.528 28.881 1.00 66.62 87 ARG A N 1
ATOM 671 C CA . ARG A 1 87 ? -12.713 6.857 29.879 1.00 66.62 87 ARG A CA 1
ATOM 672 C C . ARG A 1 87 ? -11.481 7.692 30.215 1.00 66.62 87 ARG A C 1
ATOM 674 O O . ARG A 1 87 ? -11.150 7.813 31.390 1.00 66.62 87 ARG A O 1
ATOM 681 N N . LEU A 1 88 ? -10.854 8.299 29.207 1.00 55.34 88 LEU A N 1
ATOM 682 C CA . LEU A 1 88 ? -9.696 9.178 29.396 1.00 55.34 88 LEU A CA 1
ATOM 683 C C . LEU A 1 88 ? -10.053 10.440 30.191 1.00 55.34 88 LEU A C 1
ATOM 685 O O . LEU A 1 88 ? -9.305 10.825 31.078 1.00 55.34 88 LEU A O 1
ATOM 689 N N . ALA A 1 89 ? -11.225 11.035 29.949 1.00 64.56 89 ALA A N 1
ATOM 690 C CA . ALA A 1 89 ? -11.699 12.212 30.687 1.00 64.56 89 ALA A CA 1
ATOM 691 C C . ALA A 1 89 ? -12.074 11.933 32.159 1.00 64.56 89 ALA A C 1
ATOM 693 O O . ALA A 1 89 ? -12.343 12.865 32.913 1.00 64.56 89 ALA A O 1
ATOM 694 N N . LYS A 1 90 ? -12.135 10.657 32.566 1.00 56.00 90 LYS A N 1
ATOM 695 C CA . LYS A 1 90 ? -12.379 10.227 33.952 1.00 56.00 90 LYS A CA 1
ATOM 696 C C . LYS A 1 90 ? -11.095 9.852 34.711 1.00 56.00 90 LYS A C 1
ATOM 698 O O . LYS A 1 90 ? -11.214 9.317 35.813 1.00 56.00 90 LYS A O 1
ATOM 703 N N . SER A 1 91 ? -9.914 10.098 34.133 1.00 45.34 91 SER A N 1
ATOM 704 C CA . SER A 1 91 ? -8.605 9.949 34.797 1.00 45.34 91 SER A CA 1
ATOM 705 C C . SER A 1 91 ? -8.060 11.289 35.275 1.00 45.34 91 SER A C 1
ATOM 707 O O . SER A 1 91 ? -8.242 12.285 34.542 1.00 45.34 91 SER A O 1
#